Protein AF-T1CD27-F1 (afdb_monomer_lite)

Sequence (72 aa):
AAELVVVDNGSQDGSCQWFERQPGVLVIRNRRNRGFAVAVNQGIAACTSELVLLCNLDVVLDPGFVAAAVAR

Foldseek 3Di:
DDQAEAEAQQDDPCPQVVQVPDPRYHYHYDNHHPDDVVSVVVRVVPDPDPDDDDDDPPDDDDPCNVVVVPDD

Secondary structure (DSSP, 8-state):
---EEEEE-S--SSHHHHHHTSTTEEEEE-SS---HHHHHHHHHHH--SS------TT--PPTTHHHHHT--

Radius of gyration: 13.05 Å; chains: 1; bounding box: 37×26×28 Å

InterPro domains:
  IPR001173 Glycosyltransferase 2-like [PF00535] (3-70)
  IPR029044 Nucleotide-diphospho-sugar transferases [G3DSA:3.90.550.10] (1-72)
  IPR029044 Nucleotide-diphospho-sugar transferases [SSF53448] (3-71)

pLDDT: mean 94.94, std 4.78, range [68.88, 98.44]

Structure (mmCIF, N/CA/C/O backbone):
data_AF-T1CD27-F1
#
_entry.id   AF-T1CD27-F1
#
loop_
_atom_site.group_PDB
_atom_site.id
_atom_site.type_symbol
_atom_site.label_atom_id
_atom_site.label_alt_id
_atom_site.label_comp_id
_atom_site.label_asym_id
_atom_site.label_entity_id
_atom_site.label_seq_id
_atom_site.pdbx_PDB_ins_code
_atom_site.Cartn_x
_atom_site.Cartn_y
_atom_site.Cartn_z
_atom_site.occupancy
_atom_site.B_iso_or_equiv
_atom_site.auth_seq_id
_atom_site.auth_comp_id
_atom_site.auth_asym_id
_atom_site.auth_atom_id
_atom_site.pdbx_PDB_model_num
ATOM 1 N N . ALA A 1 1 ? -6.264 0.282 15.319 1.00 71.75 1 ALA A N 1
ATOM 2 C CA . ALA A 1 1 ? -5.195 0.807 14.443 1.00 71.75 1 ALA A CA 1
ATOM 3 C C . ALA A 1 1 ? -5.388 0.191 13.064 1.00 71.75 1 ALA A C 1
ATOM 5 O O . ALA A 1 1 ? -5.849 -0.942 13.020 1.00 71.75 1 ALA A O 1
ATOM 6 N N . ALA A 1 2 ? -5.125 0.925 11.981 1.00 85.25 2 ALA A N 1
ATOM 7 C CA . ALA A 1 2 ? -5.243 0.383 10.626 1.00 85.25 2 ALA A CA 1
ATOM 8 C C . ALA A 1 2 ? -4.032 -0.503 10.289 1.00 85.25 2 ALA A C 1
ATOM 10 O O . ALA A 1 2 ? -2.923 -0.214 10.741 1.00 85.25 2 ALA A O 1
ATOM 11 N N . GLU A 1 3 ? -4.248 -1.559 9.507 1.00 93.25 3 GLU A N 1
ATOM 12 C CA . GLU A 1 3 ? -3.166 -2.320 8.874 1.00 93.25 3 GLU A CA 1
ATOM 13 C C . GLU A 1 3 ? -2.670 -1.580 7.623 1.00 93.25 3 GLU A C 1
ATOM 15 O O . GLU A 1 3 ? -3.463 -0.953 6.917 1.00 93.25 3 GLU A O 1
ATOM 20 N N . LEU A 1 4 ? -1.363 -1.634 7.347 1.00 95.56 4 LEU A N 1
ATOM 21 C CA . LEU A 1 4 ? -0.777 -1.051 6.140 1.00 95.56 4 LEU A CA 1
ATOM 22 C C . LEU A 1 4 ? -0.085 -2.142 5.324 1.00 95.56 4 LEU A C 1
ATOM 24 O O . LEU A 1 4 ? 0.932 -2.696 5.743 1.00 95.56 4 LEU A O 1
ATOM 28 N N . VAL A 1 5 ? -0.638 -2.422 4.145 1.00 97.56 5 VAL A N 1
ATOM 29 C CA . VAL A 1 5 ? -0.074 -3.357 3.168 1.00 97.56 5 VAL A CA 1
ATOM 30 C C . VAL A 1 5 ? 0.446 -2.568 1.973 1.00 97.56 5 VAL A C 1
ATOM 32 O O . VAL A 1 5 ? -0.302 -1.827 1.337 1.00 97.56 5 VAL A O 1
ATOM 35 N N . VAL A 1 6 ? 1.725 -2.742 1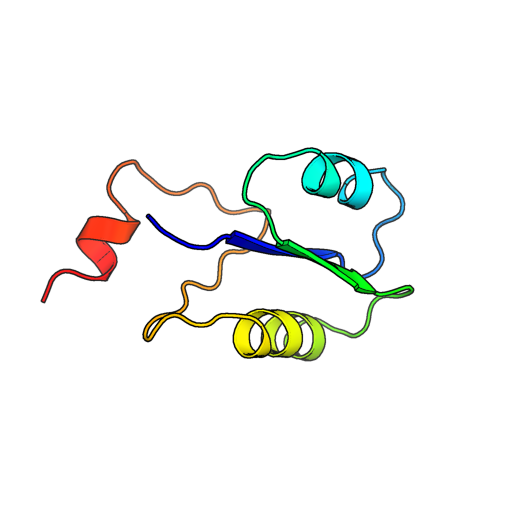.647 1.00 97.62 6 VAL A N 1
ATOM 36 C CA . VAL A 1 6 ? 2.371 -2.134 0.480 1.00 97.62 6 VAL A CA 1
ATOM 37 C C . VAL A 1 6 ? 2.751 -3.230 -0.503 1.00 97.62 6 VAL A C 1
ATOM 39 O O . VAL A 1 6 ? 3.482 -4.160 -0.167 1.00 97.62 6 VAL A O 1
ATOM 42 N N . VAL A 1 7 ? 2.283 -3.112 -1.743 1.00 98.12 7 VAL A N 1
ATOM 43 C CA . VAL A 1 7 ? 2.674 -4.019 -2.825 1.00 98.12 7 VAL A CA 1
ATOM 44 C C . VAL A 1 7 ? 3.710 -3.325 -3.700 1.00 98.12 7 VAL A C 1
ATOM 46 O O . VAL A 1 7 ? 3.369 -2.498 -4.544 1.00 98.12 7 VAL A O 1
ATOM 49 N N . ASP A 1 8 ? 4.983 -3.676 -3.517 1.00 97.38 8 ASP A N 1
ATOM 50 C CA . ASP A 1 8 ? 6.046 -3.240 -4.419 1.00 97.38 8 ASP A CA 1
ATOM 51 C C . ASP A 1 8 ? 5.924 -3.997 -5.745 1.00 97.38 8 ASP A C 1
ATOM 53 O O . ASP A 1 8 ? 6.199 -5.197 -5.836 1.00 97.38 8 ASP A O 1
ATOM 57 N N . ASN A 1 9 ? 5.490 -3.301 -6.796 1.00 97.12 9 ASN A N 1
ATOM 58 C CA . ASN A 1 9 ? 5.217 -3.915 -8.092 1.00 97.12 9 ASN A CA 1
ATOM 59 C C . ASN A 1 9 ? 6.448 -3.918 -9.018 1.00 97.12 9 ASN A C 1
ATOM 61 O O . ASN A 1 9 ? 6.333 -3.642 -10.211 1.00 97.12 9 ASN A O 1
ATOM 65 N N . GLY A 1 10 ? 7.625 -4.237 -8.472 1.00 96.44 10 GLY A N 1
ATOM 66 C CA . GLY A 1 10 ? 8.878 -4.337 -9.221 1.00 96.44 10 GLY A CA 1
ATOM 67 C C . GLY A 1 10 ? 9.667 -3.032 -9.307 1.00 96.44 10 GLY A C 1
ATOM 68 O O . GLY A 1 10 ? 10.210 -2.734 -10.375 1.00 96.44 10 GLY A O 1
ATOM 69 N N . SER A 1 11 ? 9.737 -2.267 -8.214 1.00 95.69 11 SER A N 1
ATOM 70 C CA . SER A 1 11 ? 10.547 -1.044 -8.171 1.00 95.69 11 SER A CA 1
ATOM 71 C C . SER A 1 11 ? 12.046 -1.366 -8.152 1.00 95.69 11 SER A C 1
ATOM 73 O O . SER A 1 11 ? 12.479 -2.426 -7.688 1.00 95.69 11 SER A O 1
ATOM 75 N N . GLN A 1 12 ? 12.855 -0.435 -8.663 1.00 95.19 12 GLN A N 1
ATOM 76 C CA . GLN A 1 12 ? 14.319 -0.568 -8.773 1.00 95.19 12 GLN A CA 1
ATOM 77 C C . GLN A 1 12 ? 15.081 0.578 -8.088 1.00 95.19 12 GLN A C 1
ATOM 79 O O . GLN A 1 12 ? 16.305 0.624 -8.123 1.00 95.19 12 GLN A O 1
ATOM 84 N N . ASP A 1 13 ? 14.356 1.494 -7.456 1.00 94.00 13 ASP A N 1
ATOM 85 C CA . ASP A 1 13 ? 14.840 2.758 -6.893 1.00 94.00 13 ASP A CA 1
ATOM 86 C C . ASP A 1 13 ? 15.132 2.696 -5.383 1.00 94.00 13 ASP A C 1
ATOM 88 O O . ASP A 1 13 ? 15.532 3.689 -4.782 1.00 94.00 13 ASP A O 1
ATOM 92 N N . GLY A 1 14 ? 14.937 1.537 -4.751 1.00 92.94 14 GLY A N 1
ATOM 93 C CA 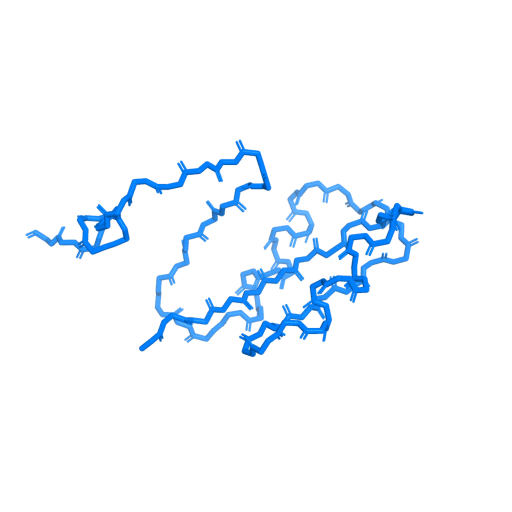. GLY A 1 14 ? 15.100 1.377 -3.306 1.00 92.94 14 GLY A CA 1
ATOM 94 C C . GLY A 1 14 ? 13.814 1.557 -2.488 1.00 92.94 14 GLY A C 1
ATOM 95 O O . GLY A 1 14 ? 13.861 1.380 -1.267 1.00 92.94 14 GLY A O 1
ATOM 96 N N . SER A 1 15 ? 12.673 1.858 -3.126 1.00 93.38 15 SER A N 1
ATOM 97 C CA . SER A 1 15 ? 11.378 2.061 -2.457 1.00 93.38 15 SER A CA 1
ATOM 98 C C . SER A 1 15 ? 10.965 0.858 -1.603 1.00 93.38 15 SER A C 1
ATOM 100 O O . SER A 1 15 ? 10.613 1.016 -0.435 1.00 93.38 15 SER A O 1
ATOM 102 N N . CYS A 1 16 ? 11.098 -0.364 -2.131 1.00 94.56 16 CYS A N 1
ATOM 103 C CA . CYS A 1 16 ? 10.779 -1.594 -1.399 1.00 94.56 16 CYS A CA 1
ATOM 104 C C . CYS A 1 16 ? 11.556 -1.701 -0.077 1.00 94.56 16 CYS A C 1
ATOM 106 O O . CYS A 1 16 ? 10.969 -1.917 0.980 1.00 94.56 16 CYS A O 1
ATOM 108 N N . GLN A 1 17 ? 12.874 -1.487 -0.121 1.00 95.88 17 GLN A N 1
ATOM 109 C CA . GLN A 1 17 ? 13.739 -1.571 1.055 1.00 95.88 17 GLN A CA 1
ATOM 110 C C . GLN A 1 17 ? 13.413 -0.481 2.078 1.00 95.88 17 GLN A C 1
ATOM 112 O O . GLN A 1 17 ? 13.629 -0.673 3.273 1.00 95.88 17 GLN A O 1
ATOM 117 N N . TRP A 1 18 ? 12.941 0.685 1.627 1.00 96.19 18 TRP A N 1
ATOM 118 C CA . TRP A 1 18 ? 12.482 1.731 2.532 1.00 96.19 18 TRP A CA 1
ATOM 119 C C . TRP A 1 18 ? 11.223 1.298 3.289 1.00 96.19 18 TRP A C 1
ATOM 121 O O . TRP A 1 18 ? 11.202 1.436 4.514 1.00 96.19 18 TRP A O 1
ATOM 131 N N . PHE A 1 19 ? 10.231 0.721 2.598 1.00 95.81 19 PHE A N 1
ATOM 132 C CA . PHE A 1 19 ? 8.993 0.230 3.216 1.00 95.81 19 PHE A CA 1
ATOM 133 C C . PHE A 1 19 ? 9.224 -0.952 4.161 1.00 95.81 19 PHE A C 1
ATOM 135 O O . PHE A 1 19 ? 8.658 -0.969 5.247 1.00 95.81 19 PHE A O 1
ATOM 142 N N . GLU A 1 20 ? 10.104 -1.892 3.804 1.00 95.88 20 GLU A N 1
ATOM 143 C CA . GLU A 1 20 ? 10.452 -3.052 4.647 1.00 95.88 20 GLU A CA 1
ATOM 144 C C . GLU A 1 20 ? 11.045 -2.653 6.012 1.00 95.88 20 GLU A C 1
ATOM 146 O O . GLU A 1 20 ? 11.004 -3.436 6.958 1.00 95.88 20 GLU A O 1
ATOM 151 N N . ARG A 1 21 ? 11.599 -1.438 6.133 1.00 97.19 21 ARG A N 1
ATOM 152 C CA . ARG A 1 21 ? 12.138 -0.904 7.395 1.00 97.19 21 ARG A CA 1
ATOM 153 C C . ARG A 1 21 ? 11.106 -0.161 8.245 1.00 97.19 21 ARG A C 1
ATOM 155 O O . ARG A 1 21 ? 11.434 0.216 9.369 1.00 97.19 21 ARG A O 1
ATOM 162 N N . GLN A 1 22 ? 9.902 0.090 7.730 1.00 96.25 22 GLN A N 1
ATOM 163 C CA . GLN A 1 22 ? 8.880 0.824 8.471 1.00 96.25 22 GLN A CA 1
ATOM 164 C C . GLN A 1 22 ? 8.150 -0.103 9.454 1.00 96.25 22 GLN A C 1
ATOM 166 O O . GLN A 1 22 ? 7.759 -1.213 9.088 1.00 96.25 22 GLN A O 1
ATOM 171 N N . PRO A 1 23 ? 7.934 0.327 10.707 1.00 95.88 23 PRO A N 1
ATOM 172 C CA . PRO A 1 23 ? 7.228 -0.488 11.686 1.00 95.88 23 PRO A CA 1
ATOM 173 C C . PRO A 1 23 ? 5.758 -0.671 11.289 1.00 95.88 23 PRO A C 1
ATOM 175 O O . PRO A 1 23 ? 5.081 0.284 10.916 1.00 95.88 23 PRO A O 1
ATOM 178 N N . GLY A 1 24 ? 5.249 -1.900 11.411 1.00 94.56 24 GLY A N 1
ATOM 179 C CA . GLY A 1 24 ? 3.833 -2.210 11.176 1.00 94.56 24 GLY A CA 1
ATOM 180 C C . GLY A 1 24 ? 3.401 -2.240 9.705 1.00 94.56 24 GLY A C 1
ATOM 181 O O . GLY A 1 24 ? 2.202 -2.308 9.445 1.00 94.56 24 GLY A O 1
ATOM 182 N N . VAL A 1 25 ? 4.345 -2.207 8.756 1.00 96.88 25 VAL A N 1
ATOM 183 C CA . VAL A 1 25 ? 4.063 -2.309 7.317 1.00 96.88 25 VAL A CA 1
ATOM 184 C C . VAL A 1 25 ? 4.307 -3.733 6.828 1.00 96.88 25 VAL A C 1
ATOM 186 O O . VAL A 1 25 ? 5.405 -4.270 6.972 1.00 96.88 25 VAL A O 1
ATOM 189 N N . LEU A 1 26 ? 3.296 -4.337 6.205 1.00 97.19 26 LEU A N 1
ATOM 190 C CA . LEU A 1 26 ? 3.449 -5.584 5.459 1.00 97.19 26 LEU A CA 1
ATOM 191 C C . LEU A 1 26 ? 3.824 -5.260 4.011 1.00 97.19 26 LEU A C 1
ATOM 193 O O . LEU A 1 26 ? 3.065 -4.594 3.312 1.00 97.19 26 LEU A O 1
ATOM 197 N N . VAL A 1 27 ? 4.966 -5.762 3.541 1.00 97.75 27 VAL A N 1
ATOM 198 C CA . VAL A 1 27 ? 5.421 -5.552 2.158 1.00 97.75 27 VAL A CA 1
ATOM 199 C C . VAL A 1 27 ? 5.284 -6.835 1.342 1.00 97.75 27 VAL A C 1
ATOM 201 O O . VAL A 1 27 ? 5.835 -7.875 1.698 1.00 97.75 27 VAL A O 1
ATOM 204 N N . ILE A 1 28 ? 4.586 -6.754 0.208 1.00 97.88 28 ILE A N 1
ATOM 205 C CA . ILE A 1 28 ? 4.519 -7.810 -0.808 1.00 97.88 28 ILE A CA 1
ATOM 206 C C . ILE A 1 28 ? 5.364 -7.370 -1.996 1.00 97.88 28 ILE A C 1
ATOM 208 O O . ILE A 1 28 ? 5.013 -6.428 -2.703 1.00 97.88 28 ILE A O 1
ATOM 212 N N . ARG A 1 29 ? 6.470 -8.072 -2.247 1.00 97.38 29 ARG A N 1
ATOM 213 C CA . ARG A 1 29 ? 7.396 -7.728 -3.327 1.00 97.38 29 ARG A CA 1
ATOM 214 C C . ARG A 1 29 ? 7.190 -8.589 -4.565 1.00 97.38 29 ARG A C 1
ATOM 216 O O . ARG A 1 29 ? 7.430 -9.798 -4.550 1.00 97.38 29 ARG A O 1
ATOM 223 N N . ASN A 1 30 ? 6.848 -7.955 -5.680 1.00 97.88 30 ASN A N 1
ATOM 224 C CA . ASN A 1 30 ? 6.869 -8.584 -6.993 1.00 97.88 30 ASN A CA 1
ATOM 225 C C . ASN A 1 30 ? 8.247 -8.403 -7.650 1.00 97.88 30 ASN A C 1
ATOM 227 O O . ASN A 1 30 ? 8.816 -7.318 -7.666 1.00 97.88 30 ASN A O 1
ATOM 231 N N . ARG A 1 31 ? 8.782 -9.465 -8.272 1.00 95.38 31 ARG A N 1
ATOM 232 C CA . ARG A 1 31 ? 10.072 -9.399 -8.998 1.00 95.38 31 ARG A CA 1
ATOM 233 C C . ARG A 1 31 ? 10.035 -8.523 -10.256 1.00 95.38 31 ARG A C 1
ATOM 235 O O . ARG A 1 31 ? 11.079 -8.114 -10.746 1.00 95.38 31 ARG A O 1
ATOM 242 N N . ARG A 1 32 ? 8.846 -8.310 -10.818 1.00 96.81 32 ARG A N 1
ATOM 243 C CA . ARG A 1 32 ? 8.580 -7.510 -12.019 1.00 96.81 32 ARG A CA 1
ATOM 244 C C . ARG A 1 32 ? 7.195 -6.894 -11.902 1.00 96.81 32 ARG A C 1
ATOM 246 O O . ARG A 1 32 ? 6.356 -7.450 -11.194 1.00 96.81 32 ARG A O 1
ATOM 253 N N . ASN A 1 33 ? 6.937 -5.835 -12.659 1.00 97.44 33 ASN A N 1
ATOM 254 C CA . ASN A 1 33 ? 5.606 -5.250 -12.753 1.00 97.44 33 ASN A CA 1
ATOM 255 C C . ASN A 1 33 ? 4.596 -6.279 -13.286 1.00 97.44 33 ASN A C 1
ATOM 257 O O . ASN A 1 33 ? 4.769 -6.832 -14.374 1.00 97.44 33 ASN A O 1
ATOM 261 N N . ARG A 1 34 ? 3.571 -6.576 -12.478 1.00 97.94 34 ARG A N 1
ATOM 262 C CA . ARG A 1 34 ? 2.502 -7.541 -12.792 1.00 97.94 34 ARG A CA 1
ATOM 263 C C . ARG A 1 34 ? 1.215 -6.876 -13.289 1.00 97.94 34 ARG A C 1
ATOM 265 O O . ARG A 1 34 ? 0.217 -7.566 -13.470 1.00 97.94 34 ARG A O 1
ATOM 272 N N . GLY A 1 35 ? 1.233 -5.563 -13.504 1.00 97.56 35 GLY A N 1
ATOM 273 C CA . GLY A 1 35 ? 0.054 -4.743 -13.762 1.00 97.56 35 GLY A CA 1
ATOM 274 C C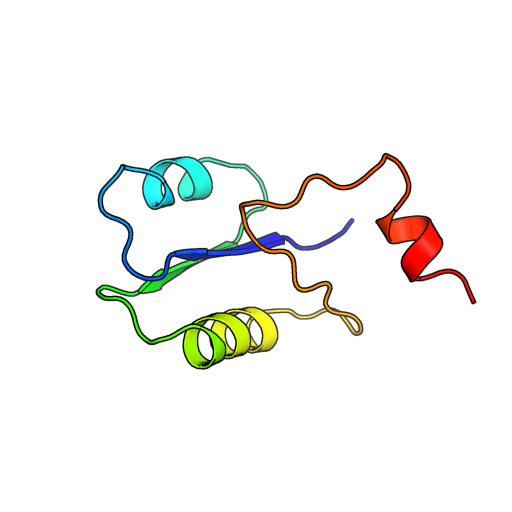 . GLY A 1 35 ? -0.625 -4.268 -12.475 1.00 97.56 35 GLY A C 1
ATOM 275 O O . GLY A 1 35 ? -0.437 -4.850 -11.404 1.00 97.56 35 GLY A O 1
ATOM 276 N N . PHE A 1 36 ? -1.407 -3.191 -12.586 1.00 96.56 36 PHE A N 1
ATOM 277 C CA . PHE A 1 36 ? -2.048 -2.519 -11.449 1.00 96.56 36 PHE A CA 1
ATOM 278 C C . PHE A 1 36 ? -3.043 -3.427 -10.719 1.00 96.56 36 PHE A C 1
ATOM 280 O O . PHE A 1 36 ? -2.860 -3.711 -9.541 1.00 96.56 36 PHE A O 1
ATOM 287 N N . ALA A 1 37 ? -4.041 -3.960 -11.431 1.00 98.12 37 ALA A N 1
ATOM 288 C CA . ALA A 1 37 ? -5.094 -4.778 -10.826 1.00 98.12 37 ALA A CA 1
ATOM 289 C C . ALA A 1 37 ? -4.547 -6.026 -10.112 1.00 98.12 37 ALA A C 1
ATOM 291 O O . ALA A 1 37 ? -5.038 -6.403 -9.054 1.00 98.12 37 ALA A O 1
ATOM 292 N N . VAL A 1 38 ? -3.495 -6.648 -10.656 1.00 98.44 38 VAL A N 1
ATOM 293 C CA . VAL A 1 38 ? -2.856 -7.805 -10.015 1.00 98.44 38 VAL A CA 1
ATOM 294 C C . VAL A 1 38 ? -2.221 -7.404 -8.686 1.00 98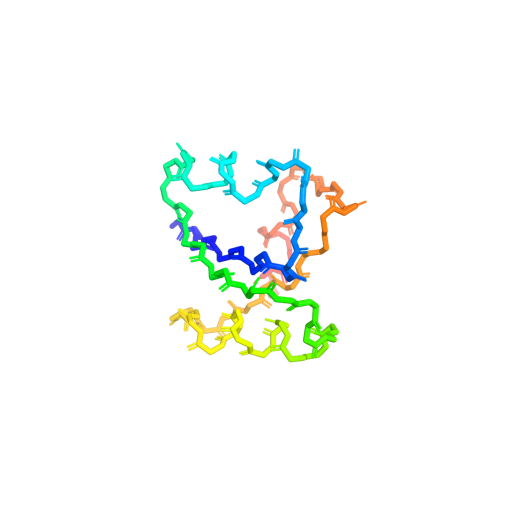.44 38 VA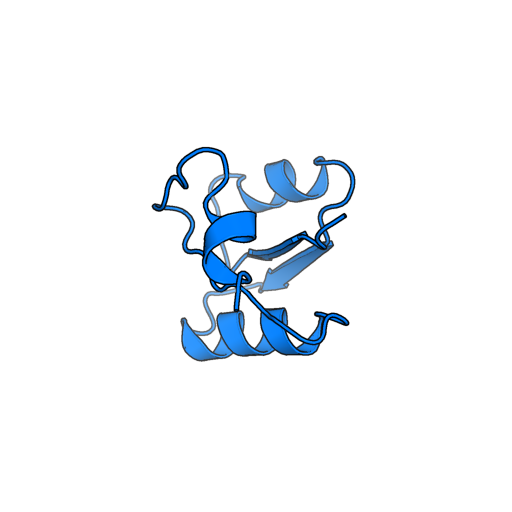L A C 1
ATOM 296 O O . VAL A 1 38 ? -2.448 -8.085 -7.691 1.00 98.44 38 VAL A O 1
ATOM 299 N N . ALA A 1 39 ? -1.475 -6.296 -8.650 1.00 98.12 39 ALA A N 1
ATOM 300 C CA . ALA A 1 39 ? -0.867 -5.799 -7.418 1.00 98.12 39 ALA A CA 1
ATOM 301 C C . ALA A 1 39 ? -1.925 -5.407 -6.378 1.00 98.12 39 ALA A C 1
ATOM 303 O O . ALA A 1 39 ? -1.836 -5.811 -5.223 1.00 98.12 39 ALA A O 1
ATOM 304 N N . VAL A 1 40 ? -2.973 -4.704 -6.804 1.00 98.19 40 VAL A N 1
ATOM 305 C CA . VAL A 1 40 ? -4.105 -4.327 -5.949 1.00 98.19 40 VAL A CA 1
ATOM 306 C C . VAL A 1 40 ? -4.773 -5.552 -5.330 1.00 98.19 40 VAL A C 1
ATOM 308 O O . VAL A 1 40 ? -4.951 -5.608 -4.115 1.00 98.19 40 VAL A O 1
ATOM 311 N N . ASN A 1 41 ? -5.075 -6.569 -6.137 1.00 98.38 41 ASN A N 1
ATOM 312 C CA . ASN A 1 41 ? -5.718 -7.789 -5.653 1.00 98.38 41 ASN A CA 1
ATOM 313 C C . ASN A 1 41 ? -4.825 -8.571 -4.678 1.00 98.38 41 ASN A C 1
ATOM 315 O O . ASN A 1 41 ? -5.342 -9.155 -3.731 1.00 98.38 41 ASN A O 1
ATOM 319 N N . GLN A 1 42 ? -3.498 -8.570 -4.871 1.00 98.44 42 GLN A N 1
ATOM 320 C CA . GLN A 1 42 ? -2.559 -9.155 -3.903 1.00 98.44 42 GLN A CA 1
ATOM 321 C C . GLN A 1 42 ? -2.620 -8.431 -2.552 1.00 98.44 42 GLN A C 1
ATOM 323 O O . GLN A 1 42 ? -2.614 -9.093 -1.518 1.00 98.44 42 GLN A O 1
ATOM 328 N N . GLY A 1 43 ? -2.693 -7.096 -2.568 1.00 97.75 43 GLY A N 1
ATOM 329 C CA . GLY A 1 43 ? -2.815 -6.283 -1.359 1.00 97.75 43 GLY A CA 1
ATOM 330 C C . GLY A 1 43 ? -4.123 -6.554 -0.620 1.00 97.75 43 GLY A C 1
ATOM 331 O O . GLY A 1 43 ? -4.092 -6.909 0.552 1.00 97.75 43 GLY A O 1
ATOM 332 N N . ILE A 1 44 ? -5.259 -6.486 -1.324 1.00 97.69 44 ILE A N 1
ATOM 333 C CA . ILE A 1 44 ? -6.590 -6.753 -0.752 1.00 97.69 44 ILE A CA 1
ATOM 334 C C . ILE A 1 44 ? -6.657 -8.158 -0.139 1.00 97.69 44 ILE A C 1
ATOM 336 O O . ILE A 1 44 ? -7.161 -8.315 0.966 1.00 97.69 44 ILE A O 1
ATOM 340 N N . ALA A 1 45 ? -6.124 -9.174 -0.826 1.00 97.94 45 ALA A N 1
ATOM 341 C CA . ALA A 1 45 ? -6.137 -10.553 -0.335 1.00 97.94 45 ALA A CA 1
ATOM 342 C C . ALA A 1 45 ? -5.265 -10.782 0.914 1.00 97.94 45 ALA A C 1
ATOM 344 O O . ALA A 1 45 ? -5.437 -11.793 1.591 1.00 97.94 45 ALA A O 1
ATOM 345 N N . ALA A 1 46 ? -4.318 -9.884 1.197 1.00 97.50 46 ALA A N 1
ATOM 346 C CA . ALA A 1 46 ? -3.483 -9.933 2.393 1.00 97.50 46 ALA A CA 1
ATOM 347 C C . ALA A 1 46 ? -4.062 -9.129 3.567 1.00 97.50 46 ALA A C 1
ATOM 349 O O . ALA A 1 46 ? -3.597 -9.298 4.694 1.00 97.50 46 ALA A O 1
ATOM 350 N N . CYS A 1 47 ? -5.053 -8.270 3.316 1.00 96.56 47 CYS A N 1
ATOM 351 C CA . CYS A 1 47 ? -5.765 -7.548 4.362 1.00 96.56 47 CYS A CA 1
ATOM 352 C C . CYS A 1 47 ? -6.693 -8.487 5.141 1.00 96.56 47 CYS A C 1
ATOM 354 O O . CYS A 1 47 ? -7.253 -9.442 4.601 1.00 96.56 47 CYS A O 1
ATOM 356 N N . THR A 1 48 ? -6.883 -8.178 6.419 1.00 94.69 48 THR A N 1
ATOM 357 C CA . THR A 1 48 ? -7.774 -8.919 7.325 1.00 94.69 48 THR A CA 1
ATOM 358 C C . THR A 1 48 ? -8.988 -8.100 7.765 1.00 94.69 48 THR A C 1
ATOM 360 O O . THR A 1 48 ? -9.932 -8.646 8.336 1.00 94.69 48 THR A O 1
ATOM 363 N N . SER A 1 49 ? -8.976 -6.796 7.489 1.00 93.44 49 SER A N 1
ATOM 364 C CA . SER A 1 49 ? -10.033 -5.852 7.851 1.00 93.44 49 SER A CA 1
ATOM 365 C C . SER A 1 49 ? -11.279 -5.985 6.966 1.00 93.44 49 SER A C 1
ATOM 367 O O . SER A 1 49 ? -11.195 -6.338 5.793 1.00 93.44 49 SER A O 1
ATOM 369 N N . GLU A 1 50 ? -12.445 -5.619 7.510 1.00 93.25 50 GLU A N 1
ATOM 370 C CA . GLU A 1 50 ? -13.722 -5.580 6.770 1.00 93.25 50 GLU A CA 1
ATOM 371 C C . GLU A 1 50 ? -13.726 -4.531 5.643 1.00 93.25 50 GLU A C 1
ATOM 373 O O . GLU A 1 50 ? -14.368 -4.715 4.611 1.00 93.25 50 GLU A O 1
ATOM 378 N N . LEU A 1 51 ? -12.996 -3.429 5.835 1.00 94.62 51 LEU A N 1
ATOM 379 C CA . LEU A 1 51 ? -12.883 -2.330 4.880 1.00 94.62 51 LEU A CA 1
ATOM 380 C C . LEU A 1 51 ? -11.437 -2.190 4.408 1.00 94.62 51 LEU A C 1
ATOM 382 O O . LEU A 1 51 ? -10.507 -2.251 5.213 1.00 94.62 51 LEU A O 1
ATOM 386 N N . VAL A 1 52 ? -11.260 -1.925 3.113 1.00 96.06 52 VAL A N 1
ATOM 387 C CA . VAL A 1 52 ? -9.953 -1.649 2.509 1.00 96.06 52 VAL A CA 1
ATOM 388 C C . VAL A 1 52 ? -9.978 -0.281 1.839 1.00 96.06 52 VAL A C 1
ATOM 390 O O . VAL A 1 52 ? -10.781 -0.034 0.941 1.00 96.06 52 VAL A O 1
ATOM 393 N N . LEU A 1 53 ? -9.062 0.597 2.254 1.00 95.56 53 LEU A N 1
ATOM 394 C CA . LEU A 1 53 ? -8.757 1.831 1.539 1.00 95.56 53 LEU A CA 1
ATOM 395 C C . LEU A 1 53 ? -7.627 1.556 0.550 1.00 95.56 53 LEU A C 1
ATOM 397 O O . LEU A 1 53 ? -6.480 1.344 0.941 1.00 95.56 53 LEU A O 1
ATOM 401 N N . LEU A 1 54 ? -7.946 1.594 -0.739 1.00 96.38 54 LEU A N 1
ATOM 402 C CA . LEU A 1 54 ? -6.932 1.600 -1.779 1.00 96.38 54 LEU A CA 1
ATOM 403 C C . LEU A 1 54 ? -6.325 3.002 -1.891 1.00 96.38 54 LEU A C 1
ATOM 405 O O . LEU A 1 54 ? -7.030 3.953 -2.219 1.00 96.38 54 LEU A O 1
ATOM 409 N N . CYS A 1 55 ? -5.023 3.122 -1.636 1.00 95.62 55 CYS A N 1
ATOM 410 C CA . CYS A 1 55 ? -4.295 4.385 -1.714 1.00 95.62 55 CYS A CA 1
ATOM 411 C C . CYS A 1 55 ? -3.102 4.245 -2.660 1.00 95.62 55 CYS A C 1
ATOM 413 O O . CYS A 1 55 ? -2.242 3.387 -2.459 1.00 95.62 55 CYS A O 1
ATOM 415 N N . ASN A 1 56 ? -3.046 5.094 -3.685 1.00 93.81 56 ASN A N 1
ATOM 416 C CA . ASN A 1 56 ? -1.877 5.172 -4.555 1.00 93.81 56 ASN A CA 1
ATOM 417 C C . ASN A 1 56 ? -0.739 5.944 -3.864 1.00 93.81 56 ASN A C 1
ATOM 419 O O . ASN A 1 56 ? -0.974 6.731 -2.947 1.00 93.81 56 ASN A O 1
ATOM 423 N N . LEU A 1 57 ? 0.498 5.718 -4.318 1.00 88.62 57 LEU A N 1
ATOM 424 C CA . LEU A 1 57 ? 1.710 6.329 -3.749 1.00 88.62 57 LEU A CA 1
ATOM 425 C C . LEU A 1 57 ? 1.831 7.841 -4.011 1.00 88.62 57 LEU A C 1
ATOM 427 O O . LEU A 1 57 ? 2.631 8.505 -3.361 1.00 88.62 57 LEU A O 1
ATOM 431 N N . ASP A 1 58 ? 1.059 8.383 -4.950 1.00 94.00 58 ASP A N 1
ATOM 432 C CA . ASP A 1 58 ? 1.014 9.798 -5.332 1.00 94.00 58 ASP A CA 1
ATOM 433 C C . ASP A 1 58 ? -0.120 10.580 -4.642 1.00 94.00 58 ASP A C 1
ATOM 435 O O . ASP A 1 58 ? -0.411 11.718 -5.007 1.00 94.00 58 ASP A O 1
ATOM 439 N N . VAL A 1 59 ? -0.753 9.986 -3.625 1.00 95.50 59 VAL A N 1
ATOM 440 C CA . VAL A 1 59 ? -1.852 10.591 -2.866 1.00 95.50 59 VAL A CA 1
ATOM 441 C C . VAL A 1 59 ? -1.382 10.997 -1.472 1.00 95.50 59 VAL A C 1
ATOM 443 O O . VAL A 1 59 ? -0.767 10.215 -0.749 1.00 95.50 59 VAL A O 1
ATOM 446 N N . VAL A 1 60 ? -1.741 12.216 -1.065 1.00 95.38 60 VAL A N 1
ATOM 447 C CA . VAL A 1 60 ? -1.629 12.689 0.319 1.00 95.38 60 VAL A CA 1
ATOM 448 C C . VAL A 1 60 ? -3.037 12.829 0.881 1.00 95.38 60 VAL A C 1
ATOM 450 O O . VAL A 1 60 ? -3.893 13.455 0.261 1.00 95.38 60 VAL A O 1
ATOM 453 N N . LEU A 1 61 ? -3.283 12.222 2.041 1.00 94.25 61 LEU A N 1
ATOM 454 C CA . LEU A 1 61 ? -4.574 12.284 2.720 1.00 94.25 61 LEU A CA 1
ATOM 455 C C . LEU A 1 61 ? -4.577 13.415 3.747 1.00 94.25 61 LEU A C 1
ATOM 457 O O . LEU A 1 61 ? -3.621 13.565 4.511 1.00 94.25 61 LEU A O 1
ATOM 461 N N . ASP A 1 62 ? -5.682 14.153 3.812 1.00 96.56 62 ASP A N 1
ATOM 462 C CA . ASP A 1 62 ? -5.891 15.131 4.873 1.00 96.56 62 ASP A CA 1
ATOM 463 C C . ASP A 1 62 ? -6.006 14.444 6.247 1.00 96.56 62 ASP A C 1
ATOM 465 O O . ASP A 1 62 ? -6.529 13.323 6.358 1.00 96.56 62 ASP A O 1
ATOM 469 N N . PRO A 1 63 ? -5.567 15.107 7.333 1.00 96.38 63 PRO A N 1
ATOM 470 C CA . PRO A 1 63 ? -5.804 14.618 8.683 1.00 96.38 63 PRO A CA 1
ATOM 471 C C . PRO A 1 63 ? -7.291 14.318 8.921 1.00 96.38 63 PRO A C 1
ATOM 473 O O . PRO A 1 63 ? -8.160 15.144 8.660 1.00 96.38 63 PRO A O 1
ATOM 476 N N . GLY A 1 64 ? -7.590 13.123 9.437 1.00 94.75 64 GLY A N 1
ATOM 477 C CA . GLY A 1 64 ? -8.965 12.688 9.706 1.00 94.75 64 GLY A CA 1
ATOM 478 C C . GLY A 1 64 ? -9.711 12.093 8.506 1.00 94.75 64 GLY A C 1
ATOM 479 O O . GLY A 1 64 ? -10.805 11.571 8.709 1.00 94.75 64 GLY A O 1
ATOM 480 N N . PHE A 1 65 ? -9.121 12.073 7.302 1.00 95.12 65 PHE A N 1
ATOM 481 C CA . PHE A 1 65 ? -9.751 11.515 6.098 1.00 95.12 65 PHE A CA 1
ATOM 482 C C . PHE A 1 65 ? -10.326 10.112 6.323 1.00 95.12 65 PHE A C 1
ATOM 484 O O . PHE A 1 65 ? -11.496 9.872 6.045 1.00 95.12 65 PHE A O 1
ATOM 491 N N . VAL A 1 66 ? -9.529 9.189 6.876 1.00 92.75 66 VAL A N 1
ATOM 492 C CA . VAL A 1 66 ? -9.964 7.798 7.091 1.00 92.75 66 VAL A CA 1
ATOM 493 C C . VAL A 1 66 ? -11.154 7.734 8.048 1.00 92.75 66 VAL A C 1
ATOM 495 O O . VAL A 1 66 ? -12.096 6.996 7.791 1.00 92.75 66 VAL A O 1
ATOM 498 N N . ALA A 1 67 ? -11.136 8.527 9.123 1.00 93.69 67 ALA A N 1
ATOM 499 C CA . ALA A 1 67 ? -12.233 8.571 10.087 1.00 93.69 67 ALA A CA 1
ATOM 500 C C . ALA A 1 67 ? -13.523 9.111 9.451 1.00 93.69 67 ALA A C 1
ATOM 502 O O . ALA A 1 67 ? -14.594 8.565 9.695 1.00 93.69 67 ALA A O 1
ATOM 503 N N . ALA A 1 68 ? -13.413 10.138 8.604 1.00 94.88 68 ALA A N 1
ATOM 504 C CA . ALA A 1 68 ? -14.543 10.676 7.855 1.00 94.88 68 ALA A CA 1
ATOM 505 C C . ALA A 1 68 ? -15.072 9.682 6.807 1.00 94.88 68 ALA A C 1
ATOM 507 O O . ALA A 1 68 ? -16.280 9.535 6.664 1.00 94.88 68 ALA A O 1
ATOM 508 N N . ALA A 1 69 ? -14.187 8.960 6.114 1.00 92.81 69 ALA A N 1
ATOM 509 C CA . ALA A 1 69 ? -14.553 8.006 5.067 1.00 92.81 69 ALA A CA 1
ATOM 510 C C . ALA A 1 69 ? -15.321 6.778 5.589 1.00 92.81 69 ALA A C 1
ATOM 512 O O . ALA A 1 69 ? -16.048 6.144 4.828 1.00 92.81 69 ALA A O 1
ATOM 513 N N . VAL A 1 70 ? -15.159 6.435 6.871 1.00 92.69 70 VAL A N 1
ATOM 514 C CA . VAL A 1 70 ? -15.869 5.317 7.519 1.00 92.69 70 VAL A CA 1
ATOM 515 C C . VAL A 1 70 ? -17.026 5.773 8.412 1.00 92.69 70 VAL A C 1
ATOM 517 O O .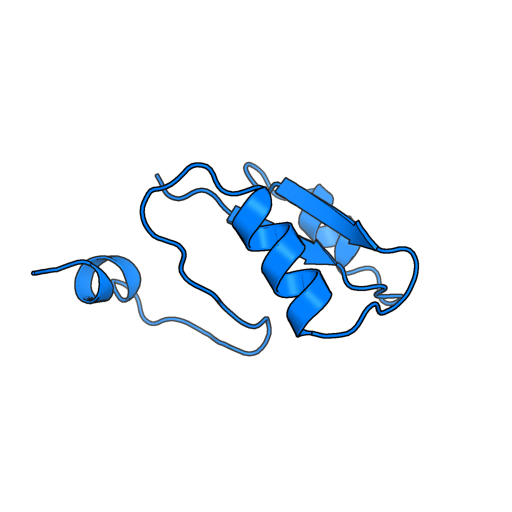 VAL A 1 70 ? -17.707 4.932 9.001 1.00 92.69 70 VAL A O 1
ATOM 520 N N . ALA A 1 71 ? -17.249 7.085 8.536 1.00 89.06 71 ALA A N 1
ATOM 521 C CA . ALA A 1 71 ? -18.393 7.622 9.256 1.00 89.06 71 ALA A CA 1
ATOM 522 C C . ALA A 1 71 ? -19.676 7.308 8.470 1.00 89.06 71 ALA A C 1
ATOM 524 O O . ALA A 1 71 ? -19.745 7.531 7.262 1.00 89.06 71 ALA A O 1
ATOM 525 N N . ARG A 1 72 ? -20.669 6.744 9.159 1.00 68.88 72 ARG A N 1
ATOM 526 C CA . ARG A 1 72 ? -21.997 6.458 8.606 1.00 68.88 72 ARG A CA 1
ATOM 527 C C . ARG A 1 72 ? -22.917 7.657 8.743 1.00 68.88 72 ARG A C 1
ATOM 529 O O . ARG A 1 72 ? -22.869 8.289 9.822 1.00 68.88 72 ARG A O 1
#

Organism: NCBI:txid410659